Protein AF-K7EDF8-F1 (afdb_monomer_lite)

Structure (mmCIF, N/CA/C/O backbone):
data_AF-K7EDF8-F1
#
_entry.id   AF-K7EDF8-F1
#
loop_
_atom_site.group_PDB
_atom_site.id
_atom_site.type_symbol
_atom_site.label_atom_id
_atom_site.label_alt_id
_atom_site.label_comp_id
_atom_site.label_asym_id
_atom_site.label_entity_id
_atom_site.label_seq_id
_atom_site.pdbx_PDB_ins_code
_atom_site.Cartn_x
_atom_site.Cartn_y
_atom_site.Cartn_z
_atom_site.occupancy
_atom_site.B_iso_or_equiv
_atom_site.auth_seq_id
_atom_site.auth_comp_id
_atom_site.auth_asym_id
_atom_site.auth_atom_id
_atom_site.pdbx_PDB_model_num
ATOM 1 N N . MET A 1 1 ? -9.948 11.869 12.101 1.00 43.62 1 MET A N 1
ATOM 2 C CA . MET A 1 1 ? -8.946 10.964 11.490 1.00 43.62 1 MET A CA 1
ATOM 3 C C . MET A 1 1 ? -7.617 11.677 11.418 1.00 43.62 1 MET A C 1
ATOM 5 O O . MET A 1 1 ? -7.625 12.868 11.136 1.00 43.62 1 MET A O 1
ATOM 9 N N . SER A 1 2 ? -6.497 10.970 11.580 1.00 50.19 2 SER A N 1
ATOM 10 C CA . SER A 1 2 ? -5.252 11.504 11.036 1.00 50.19 2 SER A CA 1
ATOM 11 C C . SER A 1 2 ? -5.376 11.484 9.498 1.00 50.19 2 SER A C 1
ATOM 13 O O . SER A 1 2 ? -5.784 10.458 8.939 1.00 50.19 2 SER A O 1
ATOM 15 N N . PRO A 1 3 ? -5.074 12.579 8.781 1.00 60.88 3 PRO A N 1
ATOM 16 C CA . PRO A 1 3 ? -5.126 12.631 7.312 1.00 60.88 3 PRO A CA 1
ATOM 17 C C . PRO A 1 3 ? -4.282 11.537 6.623 1.00 60.88 3 PRO A C 1
ATOM 19 O O . PRO A 1 3 ? -4.497 11.224 5.451 1.00 60.88 3 PRO A O 1
ATOM 22 N N . SER A 1 4 ? -3.383 10.889 7.370 1.00 77.94 4 SER A N 1
ATOM 23 C CA . SER A 1 4 ? -2.496 9.828 6.905 1.00 77.94 4 SER A CA 1
ATOM 24 C C . SER A 1 4 ? -3.206 8.579 6.356 1.00 77.94 4 SER A C 1
ATOM 26 O O . SER A 1 4 ? -2.866 8.132 5.266 1.00 77.94 4 SER A O 1
ATOM 28 N N . ARG A 1 5 ? -4.253 8.026 6.989 1.00 82.31 5 ARG A N 1
ATOM 29 C CA . ARG A 1 5 ? -4.861 6.755 6.504 1.00 82.31 5 ARG A CA 1
ATOM 30 C C . ARG A 1 5 ? -5.486 6.856 5.112 1.00 82.31 5 ARG A C 1
ATOM 32 O O . ARG A 1 5 ? -5.310 5.972 4.275 1.00 82.31 5 ARG A O 1
ATOM 39 N N . LYS A 1 6 ? -6.207 7.949 4.856 1.00 86.06 6 LYS A N 1
ATOM 40 C CA . LYS A 1 6 ? -6.828 8.215 3.552 1.00 86.06 6 LYS A CA 1
ATOM 41 C C . LYS A 1 6 ? -5.765 8.398 2.472 1.00 86.06 6 LYS A C 1
ATOM 43 O O . LYS A 1 6 ? -5.953 7.925 1.354 1.00 86.06 6 LYS A O 1
ATOM 48 N N . LEU A 1 7 ? -4.647 9.044 2.813 1.00 90.62 7 LEU A N 1
ATOM 49 C CA . LEU A 1 7 ? -3.524 9.225 1.900 1.00 90.62 7 LEU A CA 1
ATOM 50 C C . LEU A 1 7 ? -2.851 7.890 1.555 1.00 90.62 7 LEU A C 1
ATOM 52 O O . LEU A 1 7 ? -2.579 7.643 0.383 1.00 90.62 7 LEU A O 1
ATOM 56 N N . PHE A 1 8 ? -2.680 7.000 2.538 1.00 92.44 8 PHE A N 1
ATOM 57 C CA . PHE A 1 8 ? -2.152 5.655 2.299 1.00 92.44 8 PHE A CA 1
ATOM 58 C C . PHE A 1 8 ? -3.047 4.859 1.340 1.00 92.44 8 PHE A C 1
ATOM 60 O O . PHE A 1 8 ? -2.576 4.341 0.331 1.00 92.44 8 PHE A O 1
ATOM 67 N N . GLY A 1 9 ? -4.361 4.838 1.585 1.00 93.00 9 GLY A N 1
ATOM 68 C CA . GLY A 1 9 ? -5.304 4.172 0.684 1.00 93.00 9 GLY A CA 1
ATOM 69 C C . GLY A 1 9 ? -5.301 4.765 -0.731 1.00 93.00 9 GLY A C 1
ATOM 70 O O . GLY A 1 9 ? -5.318 4.022 -1.710 1.00 93.00 9 GLY A O 1
ATOM 71 N N . ARG A 1 10 ? -5.202 6.096 -0.870 1.00 94.25 10 ARG A N 1
ATOM 72 C CA . ARG A 1 10 ? -5.045 6.757 -2.182 1.00 94.25 10 ARG A CA 1
ATOM 73 C C . ARG A 1 10 ? -3.759 6.346 -2.897 1.00 94.25 10 ARG A C 1
ATOM 75 O O . ARG A 1 10 ? -3.790 6.194 -4.114 1.00 94.25 10 ARG A O 1
ATOM 82 N N . ALA A 1 11 ? -2.660 6.149 -2.172 1.00 95.81 11 ALA A N 1
ATOM 83 C CA . ALA A 1 11 ? -1.417 5.655 -2.754 1.00 95.81 11 ALA A CA 1
ATOM 84 C C . ALA A 1 11 ? -1.573 4.229 -3.299 1.00 95.81 11 ALA A C 1
ATOM 86 O O . ALA A 1 11 ? -1.169 3.974 -4.429 1.00 95.81 11 ALA A O 1
ATOM 87 N N . ILE A 1 12 ? -2.245 3.334 -2.565 1.00 95.44 12 ILE A N 1
ATOM 88 C CA . ILE A 1 12 ? -2.567 1.979 -3.048 1.00 95.44 12 ILE A CA 1
ATOM 89 C C . ILE A 1 12 ? -3.400 2.038 -4.337 1.00 95.44 12 ILE A C 1
ATOM 91 O O . ILE A 1 12 ? -3.042 1.406 -5.330 1.00 95.44 12 ILE A O 1
ATOM 95 N N . HIS A 1 13 ? -4.457 2.858 -4.370 1.00 95.44 13 HIS A N 1
ATOM 96 C CA . HIS A 1 13 ? -5.252 3.083 -5.589 1.00 95.44 13 HIS A CA 1
ATOM 97 C C . HIS A 1 13 ? -4.423 3.661 -6.740 1.00 95.44 13 HIS A C 1
ATOM 99 O O . HIS A 1 13 ? -4.644 3.322 -7.899 1.00 95.44 13 HIS A O 1
ATOM 105 N N . ALA A 1 14 ? -3.457 4.532 -6.444 1.00 95.94 14 ALA A N 1
ATOM 106 C CA . ALA A 1 14 ? -2.584 5.090 -7.463 1.00 95.94 14 ALA A CA 1
ATOM 107 C C . ALA A 1 14 ? -1.667 4.025 -8.079 1.00 95.94 14 ALA A C 1
ATOM 109 O O . ALA A 1 14 ? -1.566 3.980 -9.303 1.00 95.94 14 ALA A O 1
ATOM 110 N N . LEU A 1 15 ? -1.063 3.159 -7.259 1.00 96.00 15 LEU A N 1
ATOM 111 C CA . LEU A 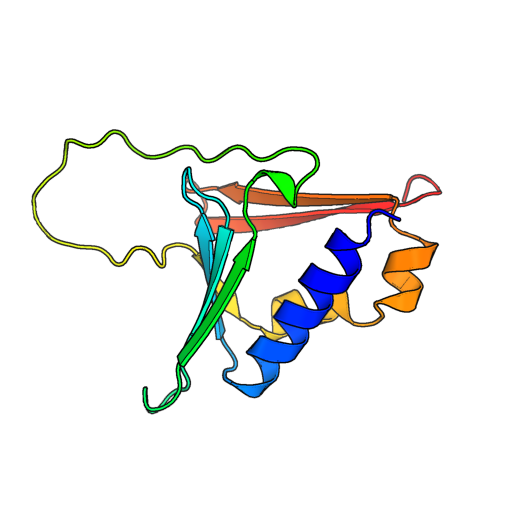1 15 ? -0.188 2.072 -7.715 1.00 96.00 15 LEU A CA 1
ATOM 112 C C . LEU A 1 15 ? -0.944 1.002 -8.509 1.00 96.00 15 LEU A C 1
ATOM 114 O O . LEU A 1 15 ? -0.399 0.468 -9.470 1.00 96.00 15 LEU A O 1
ATOM 118 N N . ALA A 1 16 ? -2.217 0.766 -8.186 1.00 95.12 16 ALA A N 1
ATOM 119 C CA . ALA A 1 16 ? -3.082 -0.154 -8.926 1.00 95.12 16 ALA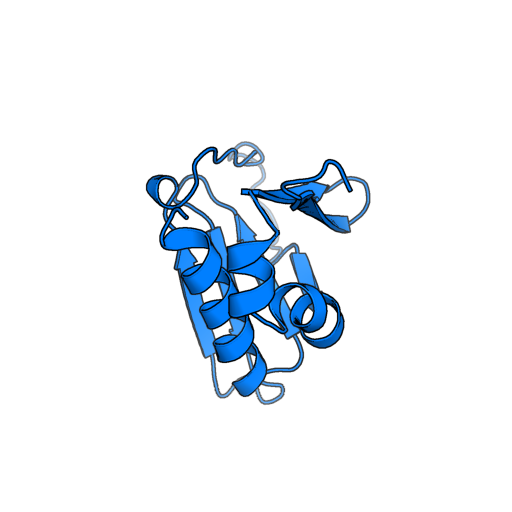 A CA 1
ATOM 120 C C . ALA A 1 16 ? -3.299 0.223 -10.397 1.00 95.12 16 ALA A C 1
ATOM 122 O O . ALA A 1 16 ? -3.703 -0.615 -11.194 1.00 95.12 16 ALA A O 1
ATOM 123 N N . ARG A 1 17 ? -3.031 1.481 -10.769 1.00 94.88 17 ARG A N 1
ATOM 124 C CA . ARG A 1 17 ? -3.073 1.936 -12.167 1.00 94.88 17 ARG A CA 1
ATOM 125 C C . ARG A 1 17 ? -1.799 1.597 -12.945 1.00 94.88 17 ARG A C 1
ATOM 127 O O . ARG A 1 17 ? -1.802 1.707 -14.164 1.00 94.88 17 ARG A O 1
ATOM 134 N N . ILE A 1 18 ? -0.718 1.244 -12.249 1.00 93.94 18 ILE A N 1
ATOM 135 C CA . ILE A 1 18 ? 0.603 0.984 -12.837 1.00 93.94 18 ILE A CA 1
ATOM 136 C C . ILE A 1 18 ? 0.833 -0.514 -13.021 1.00 93.94 18 ILE A C 1
ATOM 138 O O . ILE A 1 18 ? 1.360 -0.931 -14.051 1.00 93.94 18 ILE A O 1
ATOM 142 N N . SER A 1 19 ? 0.465 -1.320 -12.024 1.00 95.19 19 SER A N 1
ATOM 143 C CA . SER A 1 19 ? 0.711 -2.759 -12.027 1.00 95.19 19 SER A CA 1
ATOM 144 C C . SER A 1 19 ? -0.269 -3.512 -11.135 1.00 95.19 19 SER A C 1
ATOM 146 O O . SER A 1 19 ? -0.846 -2.958 -10.198 1.00 95.19 19 SER A O 1
ATOM 148 N N . ASP A 1 20 ? -0.379 -4.813 -11.392 1.00 95.44 20 ASP A N 1
ATOM 149 C CA . ASP A 1 20 ? -1.104 -5.760 -10.546 1.00 95.44 20 ASP A CA 1
ATOM 150 C C . ASP A 1 20 ? -0.330 -6.129 -9.269 1.00 95.44 20 ASP A C 1
ATOM 152 O O . ASP A 1 20 ? -0.843 -6.855 -8.416 1.00 95.44 20 ASP A O 1
ATOM 156 N N . GLU A 1 21 ? 0.899 -5.633 -9.112 1.00 95.00 21 GLU A N 1
ATOM 157 C CA . GLU A 1 21 ? 1.778 -5.942 -7.990 1.00 95.00 21 GLU A CA 1
ATOM 158 C C . GLU A 1 21 ? 2.515 -4.691 -7.495 1.00 95.00 21 GLU A C 1
ATOM 160 O O . GLU A 1 21 ? 2.855 -3.773 -8.251 1.00 95.00 21 GLU A O 1
ATOM 165 N N . PHE A 1 22 ? 2.788 -4.658 -6.196 1.00 94.81 22 PHE A N 1
ATOM 166 C CA . PHE A 1 22 ? 3.616 -3.632 -5.575 1.00 94.81 22 PHE A CA 1
ATOM 167 C C . PHE A 1 22 ? 4.443 -4.243 -4.445 1.00 94.81 22 PHE A C 1
ATOM 169 O O . PHE A 1 22 ? 4.194 -5.367 -4.010 1.00 94.81 22 PHE A O 1
ATOM 176 N N . TRP A 1 23 ? 5.427 -3.501 -3.961 1.00 92.75 23 TRP A N 1
ATOM 177 C CA . TRP A 1 23 ? 6.305 -3.922 -2.882 1.00 92.75 23 TRP A CA 1
ATOM 178 C C . TRP A 1 23 ? 6.216 -2.960 -1.706 1.00 92.75 23 TRP A C 1
ATOM 180 O O . TRP A 1 23 ? 6.206 -1.741 -1.899 1.00 92.75 23 TRP A O 1
ATOM 190 N N . LEU A 1 24 ? 6.196 -3.526 -0.498 1.00 91.19 24 LEU A N 1
ATOM 191 C CA . LEU A 1 24 ? 6.490 -2.812 0.739 1.00 91.19 24 LEU A CA 1
ATOM 192 C C . LEU A 1 24 ? 7.994 -2.886 1.006 1.00 91.19 24 LEU A C 1
ATOM 194 O O . LEU A 1 24 ? 8.566 -3.975 1.077 1.00 91.19 24 LEU A O 1
ATOM 198 N N . ASP A 1 25 ? 8.615 -1.724 1.159 1.00 88.62 25 ASP A N 1
ATOM 199 C CA . ASP A 1 25 ? 10.044 -1.569 1.422 1.00 88.62 25 ASP A CA 1
ATOM 200 C C . ASP A 1 25 ? 10.231 -0.697 2.679 1.00 88.62 25 ASP A C 1
ATOM 202 O O . ASP A 1 25 ? 10.302 0.535 2.579 1.00 88.62 25 ASP A O 1
ATOM 206 N N . PRO A 1 26 ? 10.165 -1.308 3.882 1.00 87.69 26 PRO A N 1
ATOM 207 C CA . PRO A 1 26 ? 10.412 -0.614 5.138 1.00 87.69 26 PRO A CA 1
ATOM 208 C C . PRO 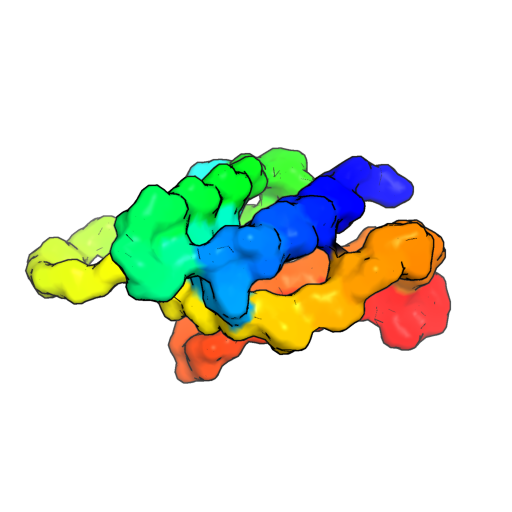A 1 26 ? 11.910 -0.353 5.329 1.00 87.69 26 PRO A C 1
ATOM 210 O O . PRO A 1 26 ? 12.752 -1.218 5.097 1.00 87.69 26 PRO A O 1
ATOM 213 N N . SER A 1 27 ? 12.234 0.842 5.807 1.00 87.06 27 SER A N 1
ATOM 214 C CA . SER A 1 27 ? 13.589 1.259 6.174 1.00 87.06 27 SER A CA 1
ATOM 215 C C . SER A 1 27 ? 13.562 2.127 7.429 1.00 87.06 27 SER A C 1
ATOM 217 O O . SER A 1 27 ? 12.499 2.592 7.839 1.00 87.06 27 SER A O 1
ATOM 219 N N . GLU A 1 28 ? 14.717 2.448 8.005 1.00 86.56 28 GLU A N 1
ATOM 220 C CA . GLU A 1 28 ? 14.807 3.422 9.107 1.00 86.56 28 GLU A CA 1
ATOM 221 C C . GLU A 1 28 ? 14.243 4.799 8.730 1.00 86.56 28 GLU A C 1
ATOM 223 O O . GLU A 1 28 ? 13.671 5.503 9.559 1.00 86.56 28 GLU A O 1
ATOM 228 N N . LYS A 1 29 ? 14.332 5.160 7.444 1.00 89.31 29 LYS A N 1
ATOM 229 C CA . LYS A 1 29 ? 13.832 6.433 6.918 1.00 89.31 29 LYS A CA 1
ATOM 230 C C . LYS A 1 29 ? 12.321 6.439 6.698 1.00 89.31 29 LYS A C 1
ATOM 232 O O . LYS A 1 29 ? 11.784 7.498 6.405 1.00 89.31 29 LYS A O 1
ATOM 237 N N . GLY A 1 30 ? 11.634 5.305 6.814 1.00 90.88 30 GLY A N 1
ATOM 238 C CA . GLY A 1 30 ? 10.203 5.175 6.545 1.00 90.88 30 GLY A CA 1
ATOM 239 C C . GLY A 1 30 ? 9.881 4.058 5.554 1.00 90.88 30 GLY A C 1
ATOM 240 O O . GLY A 1 30 ? 10.740 3.247 5.202 1.00 90.88 30 GLY A O 1
ATOM 241 N N . LEU A 1 31 ? 8.627 4.028 5.105 1.00 91.56 31 LEU A N 1
ATOM 242 C CA . LEU A 1 31 ? 8.073 2.987 4.242 1.00 91.56 31 LEU A CA 1
ATOM 243 C C . LEU A 1 31 ? 7.927 3.486 2.802 1.00 91.56 31 LEU A C 1
ATOM 245 O O . LEU A 1 31 ? 7.171 4.424 2.539 1.00 91.56 31 LEU A O 1
ATOM 249 N N . ALA A 1 32 ? 8.580 2.810 1.857 1.00 93.50 32 ALA A N 1
ATOM 250 C CA . ALA A 1 32 ? 8.336 2.998 0.432 1.00 93.50 32 ALA A CA 1
ATOM 251 C C . ALA A 1 32 ? 7.334 1.960 -0.101 1.00 93.50 32 ALA A C 1
ATOM 253 O O . ALA A 1 32 ? 7.450 0.762 0.159 1.00 93.50 32 ALA A O 1
ATOM 254 N N . LEU A 1 33 ? 6.360 2.430 -0.883 1.00 94.81 33 LEU A N 1
ATOM 255 C CA . LEU A 1 33 ? 5.508 1.609 -1.736 1.00 94.81 33 LEU A CA 1
ATOM 256 C C . LEU A 1 33 ? 6.019 1.720 -3.167 1.00 94.81 33 LEU A C 1
ATOM 258 O O . LEU A 1 33 ? 5.971 2.803 -3.753 1.00 94.81 33 LEU A O 1
ATOM 262 N N . ARG A 1 34 ? 6.499 0.618 -3.734 1.00 94.94 34 ARG A N 1
ATOM 263 C CA . ARG A 1 34 ? 7.107 0.602 -5.072 1.00 94.94 34 ARG A CA 1
ATOM 264 C C . ARG A 1 34 ? 6.274 -0.247 -6.016 1.00 94.94 34 ARG A C 1
ATOM 266 O O . ARG A 1 34 ? 5.721 -1.254 -5.593 1.00 94.94 34 ARG A O 1
ATOM 273 N N . SER A 1 35 ? 6.197 0.113 -7.288 1.00 95.00 35 SER A N 1
ATOM 274 C CA . SER A 1 35 ? 5.561 -0.709 -8.319 1.00 95.00 35 SER A CA 1
ATOM 275 C C . SER A 1 35 ? 6.255 -0.518 -9.667 1.00 95.00 35 SER A C 1
ATOM 277 O O . SER A 1 35 ? 6.802 0.548 -9.948 1.00 95.00 35 SER A O 1
ATOM 279 N N . MET A 1 36 ? 6.241 -1.566 -10.487 1.00 93.25 36 MET A N 1
ATOM 280 C CA . MET A 1 36 ? 6.715 -1.573 -11.868 1.00 93.25 36 MET A CA 1
ATOM 281 C C . MET A 1 36 ? 5.684 -2.296 -12.718 1.00 93.25 36 MET A C 1
ATOM 283 O O . MET A 1 36 ? 5.151 -3.328 -12.297 1.00 93.25 36 MET A O 1
ATOM 287 N N . ASN A 1 37 ? 5.420 -1.779 -13.913 1.00 94.00 37 ASN A N 1
ATOM 288 C CA . ASN A 1 37 ? 4.609 -2.502 -14.885 1.00 94.00 37 ASN A CA 1
ATOM 289 C C . ASN A 1 37 ? 5.363 -3.733 -15.435 1.00 94.00 37 ASN A C 1
ATOM 291 O O . ASN A 1 37 ? 6.580 -3.868 -15.282 1.00 94.00 37 ASN A O 1
ATOM 295 N N . SER A 1 38 ? 4.640 -4.640 -16.096 1.00 90.06 38 SER A N 1
ATOM 296 C CA . SER A 1 38 ? 5.188 -5.911 -16.598 1.00 90.06 38 SER A CA 1
ATOM 297 C C . SER A 1 38 ? 6.322 -5.736 -17.614 1.00 90.06 38 SER A C 1
ATOM 299 O O . SER A 1 38 ? 7.283 -6.502 -17.600 1.00 90.06 38 SER A O 1
ATOM 301 N N . SER A 1 39 ? 6.253 -4.698 -18.453 1.00 94.62 39 SER A N 1
ATOM 302 C CA . SER A 1 39 ? 7.291 -4.351 -19.431 1.00 94.62 39 SER A CA 1
ATOM 303 C C . SER A 1 39 ? 8.489 -3.610 -18.831 1.00 94.62 39 SER A C 1
ATOM 305 O O . SER A 1 39 ? 9.416 -3.285 -19.567 1.00 94.62 39 SER A O 1
ATOM 307 N N . ARG A 1 40 ? 8.480 -3.314 -17.521 1.00 91.12 40 ARG A N 1
ATOM 308 C CA . ARG A 1 40 ? 9.524 -2.547 -16.812 1.00 91.12 40 ARG A CA 1
ATOM 309 C C . ARG A 1 40 ? 9.790 -1.158 -17.409 1.00 91.12 40 ARG A C 1
ATOM 311 O O . ARG A 1 40 ? 10.874 -0.610 -17.243 1.00 91.12 40 ARG A O 1
ATOM 318 N N . SER A 1 41 ? 8.804 -0.586 -18.095 1.00 94.69 41 SER A N 1
ATOM 319 C CA . SER A 1 41 ? 8.888 0.738 -18.721 1.00 94.69 41 SER A CA 1
ATOM 320 C C . SER A 1 41 ? 8.280 1.854 -17.870 1.00 94.69 41 SER A C 1
ATOM 322 O O . SER A 1 41 ? 8.502 3.026 -18.155 1.00 94.69 41 SER A O 1
ATOM 324 N N . ALA A 1 42 ? 7.526 1.512 -16.824 1.00 93.88 42 ALA A N 1
ATOM 325 C CA . ALA A 1 42 ? 6.946 2.462 -15.885 1.00 93.88 42 ALA A CA 1
ATOM 326 C C . ALA A 1 42 ? 7.239 2.028 -14.447 1.00 93.88 42 ALA A C 1
ATOM 328 O O . ALA A 1 42 ? 7.003 0.877 -14.076 1.00 93.88 42 ALA A O 1
ATOM 329 N N . TYR A 1 43 ? 7.719 2.973 -13.641 1.00 94.56 43 TYR A N 1
ATOM 330 C CA . TYR A 1 43 ? 8.002 2.804 -12.219 1.00 94.56 43 TYR A CA 1
ATOM 331 C C . TYR A 1 43 ? 7.226 3.843 -11.413 1.00 94.56 43 TYR A C 1
ATOM 333 O O . TYR A 1 43 ? 7.153 5.010 -11.797 1.00 94.56 43 TYR A O 1
ATOM 341 N N . ALA A 1 44 ? 6.676 3.427 -10.276 1.00 95.50 44 ALA A N 1
ATOM 342 C CA . ALA A 1 44 ? 6.039 4.316 -9.317 1.00 95.50 44 ALA A CA 1
ATOM 343 C C . ALA A 1 44 ? 6.570 4.052 -7.908 1.00 95.50 44 ALA A C 1
ATOM 345 O O . ALA A 1 44 ? 6.760 2.905 -7.503 1.00 95.50 44 ALA A O 1
ATOM 346 N N . CYS A 1 45 ? 6.780 5.131 -7.157 1.00 94.88 45 CYS A N 1
ATOM 347 C CA . CYS A 1 45 ? 7.213 5.089 -5.768 1.00 94.88 45 CYS A CA 1
ATOM 348 C C . CYS A 1 45 ? 6.427 6.117 -4.958 1.00 94.88 45 CYS A C 1
ATOM 350 O O . CYS A 1 45 ? 6.395 7.293 -5.320 1.00 94.88 45 CYS A O 1
ATOM 352 N N . VAL A 1 46 ? 5.816 5.682 -3.860 1.00 96.81 46 VAL A N 1
ATOM 353 C CA . VAL A 1 46 ? 5.221 6.570 -2.858 1.00 96.81 46 VAL A CA 1
ATOM 354 C C . VAL A 1 46 ? 5.929 6.324 -1.538 1.00 96.81 46 VAL A C 1
ATOM 356 O O . VAL A 1 46 ? 5.998 5.188 -1.080 1.00 96.81 46 VAL A O 1
ATOM 359 N N . PHE A 1 47 ? 6.453 7.380 -0.926 1.00 95.19 47 PHE A N 1
ATOM 360 C CA . PHE A 1 47 ? 7.231 7.283 0.301 1.00 95.19 47 PHE A CA 1
ATOM 361 C C . PHE A 1 47 ? 6.492 7.904 1.484 1.00 95.19 47 PHE A C 1
ATOM 363 O O . PHE A 1 47 ? 5.992 9.025 1.397 1.00 95.19 47 PHE A O 1
ATOM 370 N N . PHE A 1 48 ? 6.459 7.175 2.596 1.00 94.44 48 PHE A N 1
ATOM 371 C CA . PHE A 1 48 ? 5.867 7.600 3.856 1.00 94.44 48 PHE A CA 1
ATOM 372 C C . PHE A 1 48 ? 6.963 7.677 4.930 1.00 94.44 48 PHE A C 1
ATOM 374 O O . PHE A 1 48 ? 7.438 6.628 5.372 1.00 94.44 48 PHE A O 1
ATOM 381 N N . PRO A 1 49 ? 7.379 8.882 5.363 1.00 93.88 49 PRO A N 1
ATOM 382 C CA . PRO A 1 49 ? 8.377 9.032 6.425 1.00 93.88 49 PRO A CA 1
ATOM 383 C C . PRO A 1 49 ? 7.829 8.534 7.776 1.00 93.88 49 PRO A C 1
ATOM 385 O O . PRO A 1 49 ? 6.612 8.414 7.922 1.00 93.88 49 PRO A O 1
ATOM 388 N N . PRO A 1 50 ? 8.661 8.304 8.811 1.00 92.81 50 PRO A N 1
ATOM 389 C CA . PRO A 1 50 ? 8.214 7.694 10.064 1.00 92.81 50 PRO A CA 1
ATOM 390 C C . PRO A 1 50 ? 7.150 8.549 10.763 1.00 92.81 50 PRO A C 1
ATOM 392 O O . PRO A 1 50 ? 6.181 8.016 11.292 1.00 92.81 50 PRO A O 1
ATOM 395 N N . ILE A 1 51 ? 7.263 9.880 10.648 1.00 92.94 51 ILE A N 1
ATOM 396 C CA . ILE A 1 51 ? 6.311 10.864 11.190 1.00 92.94 51 ILE A CA 1
ATOM 397 C C . ILE A 1 51 ? 4.904 10.791 10.570 1.00 92.94 51 ILE A C 1
ATOM 399 O O . ILE A 1 51 ? 3.949 11.340 11.113 1.00 92.94 51 ILE A O 1
ATOM 403 N N . PHE A 1 52 ? 4.742 10.110 9.432 1.00 92.44 52 PHE A N 1
ATOM 404 C CA . PHE A 1 52 ? 3.425 9.841 8.855 1.00 92.44 52 PHE A CA 1
ATOM 405 C C . PHE A 1 52 ? 2.605 8.860 9.708 1.00 92.44 52 PHE A C 1
ATOM 407 O O . PHE A 1 52 ? 1.366 8.884 9.691 1.00 92.44 52 PHE A O 1
ATOM 414 N N . PHE A 1 53 ? 3.292 7.981 10.437 1.00 91.00 53 PHE A N 1
ATOM 415 C CA . PHE A 1 53 ? 2.695 6.943 11.258 1.00 91.00 53 PHE A CA 1
ATOM 416 C C . PHE A 1 53 ? 2.634 7.390 12.715 1.00 91.00 53 PHE A C 1
ATOM 418 O O . PHE A 1 53 ? 3.531 8.056 13.219 1.00 91.00 53 PHE A O 1
ATOM 425 N N . GLN A 1 54 ? 1.587 6.966 13.422 1.00 90.62 54 GLN A N 1
ATOM 426 C CA . GLN A 1 54 ? 1.527 7.149 14.874 1.00 90.62 54 GLN A CA 1
ATOM 427 C C . GLN A 1 54 ? 2.633 6.352 15.583 1.00 90.62 54 GLN A C 1
ATOM 429 O O . GLN A 1 54 ? 3.158 6.785 16.601 1.00 90.62 54 GLN A O 1
ATOM 434 N N . MET A 1 55 ? 2.966 5.179 15.040 1.00 89.69 55 MET A N 1
ATOM 435 C CA . MET A 1 55 ? 4.073 4.336 15.474 1.00 89.69 55 MET A CA 1
ATOM 436 C C . MET A 1 55 ? 4.720 3.722 14.240 1.00 89.69 55 MET A C 1
ATOM 438 O O . MET A 1 55 ? 4.017 3.183 13.383 1.00 89.69 55 MET A O 1
ATOM 442 N N . TYR A 1 56 ? 6.045 3.781 14.170 1.00 89.88 56 TYR A N 1
ATOM 443 C CA . TYR A 1 56 ? 6.827 3.169 13.108 1.00 89.88 56 TYR A CA 1
ATOM 444 C C . TYR A 1 56 ? 8.034 2.460 13.717 1.00 89.88 56 TYR A C 1
ATOM 446 O O . TYR A 1 56 ? 8.845 3.086 14.395 1.00 89.88 56 TYR A O 1
ATOM 454 N N . HIS A 1 57 ? 8.141 1.158 13.468 1.00 85.75 57 HIS A N 1
ATOM 455 C CA . HIS A 1 57 ? 9.285 0.345 13.858 1.00 85.75 57 HIS A CA 1
ATOM 456 C C . HIS A 1 57 ? 9.755 -0.418 12.623 1.00 85.75 57 HIS A C 1
ATOM 458 O O . HIS A 1 57 ? 8.968 -1.135 12.006 1.00 85.75 57 HIS A O 1
ATOM 464 N N . SER A 1 58 ? 11.024 -0.250 12.262 1.00 75.19 58 SER A N 1
ATOM 465 C CA . SER A 1 58 ? 11.677 -1.016 11.205 1.00 75.19 58 SER A CA 1
ATOM 466 C C . SER A 1 58 ? 12.817 -1.789 11.841 1.00 75.19 58 SER A C 1
ATOM 468 O O . SER A 1 58 ? 13.724 -1.183 12.403 1.00 75.19 58 SER A O 1
ATOM 470 N N . THR A 1 59 ? 12.769 -3.114 11.773 1.00 62.94 59 THR A N 1
ATOM 471 C CA . THR A 1 59 ? 13.884 -3.960 12.196 1.00 62.94 59 THR A CA 1
ATOM 472 C C . THR A 1 59 ? 14.813 -4.107 10.996 1.00 62.94 59 THR A C 1
ATOM 474 O O . THR A 1 59 ? 14.607 -4.958 10.134 1.00 62.94 59 THR A O 1
ATOM 477 N N . THR A 1 60 ? 15.791 -3.215 10.864 1.00 56.12 60 THR A N 1
ATOM 478 C CA . THR A 1 60 ? 16.892 -3.404 9.918 1.00 56.12 60 THR A CA 1
ATOM 479 C C . THR A 1 60 ? 17.732 -4.588 10.400 1.00 56.12 60 THR A C 1
ATOM 481 O O . THR A 1 60 ? 18.119 -4.662 11.565 1.00 56.12 60 THR A O 1
ATOM 484 N N . ILE A 1 61 ? 17.978 -5.557 9.513 1.00 51.12 61 ILE A N 1
ATOM 485 C CA . ILE A 1 61 ? 19.028 -6.560 9.735 1.00 51.12 61 ILE A CA 1
ATOM 486 C C . ILE A 1 61 ? 20.348 -5.773 9.839 1.00 51.12 61 ILE A C 1
ATOM 488 O O . ILE A 1 61 ? 20.545 -4.893 8.997 1.00 51.12 61 ILE A O 1
ATOM 492 N N . PRO A 1 62 ? 21.222 -6.038 10.830 1.00 41.59 62 PRO A N 1
ATOM 493 C CA . PRO A 1 62 ? 22.439 -5.258 11.028 1.00 41.59 62 PRO A CA 1
ATOM 494 C C . PRO A 1 62 ? 23.295 -5.215 9.761 1.00 41.59 62 PRO A C 1
ATOM 496 O O . PRO A 1 62 ? 23.514 -6.242 9.111 1.00 41.59 62 PRO A O 1
ATOM 499 N N . GLU A 1 63 ? 23.777 -4.021 9.426 1.00 43.06 63 GLU A N 1
ATOM 500 C CA . GLU A 1 63 ? 24.780 -3.793 8.389 1.00 43.06 63 GLU A CA 1
ATOM 501 C C . GLU A 1 63 ? 26.016 -4.658 8.691 1.00 43.06 63 GLU A C 1
ATOM 503 O O . GLU A 1 63 ? 26.657 -4.502 9.728 1.00 43.06 63 GLU A O 1
ATOM 508 N N . GLY A 1 64 ? 26.317 -5.630 7.825 1.00 39.28 64 GLY A N 1
ATOM 509 C CA . GLY A 1 64 ? 27.452 -6.535 8.046 1.00 39.28 64 GLY A CA 1
ATOM 510 C C . GLY A 1 64 ? 27.505 -7.801 7.191 1.00 39.28 64 GLY A C 1
ATOM 511 O O . GLY A 1 64 ? 28.533 -8.470 7.179 1.00 39.28 64 GLY A O 1
ATOM 512 N N . CYS A 1 65 ? 26.455 -8.146 6.438 1.00 39.47 65 CYS A N 1
ATOM 513 C CA . CYS A 1 65 ? 26.501 -9.278 5.506 1.00 39.47 65 CYS A CA 1
ATOM 514 C C . CYS A 1 65 ? 26.637 -8.791 4.054 1.00 39.47 65 CYS A C 1
ATOM 516 O O . CYS A 1 65 ? 25.721 -8.888 3.239 1.00 39.47 65 CYS A O 1
ATOM 518 N N . GLU A 1 66 ? 27.801 -8.224 3.735 1.00 45.00 66 GLU A N 1
ATOM 519 C CA . GLU A 1 66 ? 28.248 -8.049 2.354 1.00 45.00 66 GLU A CA 1
ATOM 520 C C . GLU A 1 66 ? 28.599 -9.419 1.764 1.00 45.00 66 GLU A C 1
ATOM 522 O O . GLU A 1 66 ? 29.646 -9.979 2.090 1.00 45.00 66 GLU A O 1
ATOM 527 N N . LYS A 1 67 ? 27.730 -9.960 0.899 1.00 39.50 67 LYS A N 1
ATOM 528 C CA . LYS A 1 67 ? 28.082 -10.700 -0.332 1.00 39.50 67 LYS A CA 1
ATOM 529 C C . LYS A 1 67 ? 26.821 -11.303 -0.966 1.00 39.50 67 LYS A C 1
ATOM 531 O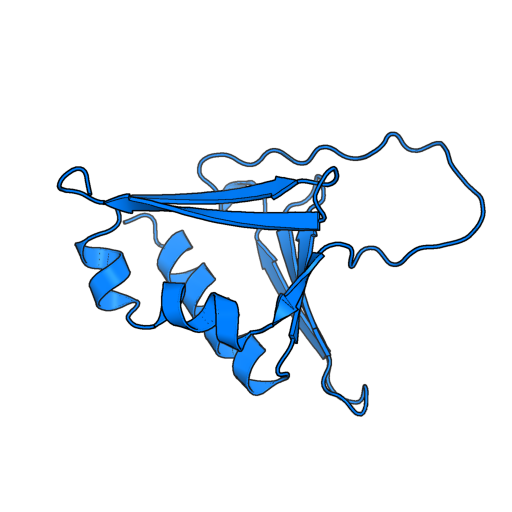 O . LYS A 1 67 ? 26.231 -12.230 -0.431 1.00 39.50 67 LYS A O 1
ATOM 536 N N . TYR A 1 68 ? 26.501 -10.792 -2.158 1.00 39.41 68 TYR A N 1
ATOM 537 C CA . TYR A 1 68 ? 25.454 -11.220 -3.097 1.00 39.41 68 TYR A CA 1
ATOM 538 C C . TYR A 1 68 ? 23.996 -10.871 -2.704 1.00 39.41 68 TYR A C 1
ATOM 540 O O . TYR A 1 68 ? 23.418 -11.382 -1.757 1.00 39.41 68 TYR A O 1
ATOM 548 N N . ILE A 1 69 ? 23.443 -9.938 -3.489 1.00 50.69 69 ILE A N 1
ATOM 549 C CA . ILE A 1 69 ? 22.133 -9.253 -3.451 1.00 50.69 69 ILE A CA 1
ATOM 550 C C . ILE A 1 69 ? 20.972 -10.142 -2.943 1.00 50.69 69 ILE A C 1
ATOM 552 O O . ILE A 1 69 ? 20.836 -11.285 -3.374 1.00 50.69 69 ILE A O 1
ATOM 556 N N . PRO A 1 70 ? 20.003 -9.565 -2.209 1.00 43.44 70 PRO A N 1
ATOM 557 C CA . PRO A 1 70 ? 18.686 -9.488 -2.834 1.00 43.44 70 PRO A CA 1
ATOM 558 C C . PRO A 1 70 ? 18.066 -8.100 -2.667 1.00 43.44 70 PRO A C 1
ATOM 560 O O . PRO A 1 70 ? 18.093 -7.511 -1.593 1.00 43.44 70 PRO A O 1
ATOM 563 N N . LEU A 1 71 ? 17.504 -7.596 -3.767 1.00 44.41 71 LEU A N 1
ATOM 564 C CA . LEU A 1 71 ? 16.635 -6.427 -3.860 1.00 44.41 71 LEU A CA 1
ATOM 565 C C . LEU A 1 71 ? 15.960 -6.065 -2.521 1.00 44.41 71 LEU A C 1
ATOM 567 O O . LEU A 1 71 ? 15.244 -6.885 -1.944 1.00 44.41 71 LEU A O 1
ATOM 571 N N . HIS A 1 72 ? 16.095 -4.801 -2.115 1.00 51.09 72 HIS A N 1
ATOM 572 C CA . HIS A 1 72 ? 15.307 -4.093 -1.093 1.00 51.09 72 HIS A CA 1
ATOM 573 C C . HIS A 1 72 ? 13.798 -4.008 -1.453 1.00 51.09 72 HIS A C 1
ATOM 575 O O . HIS A 1 72 ? 13.167 -2.962 -1.416 1.00 51.09 72 HIS A O 1
ATOM 581 N N . LEU A 1 73 ? 13.212 -5.110 -1.911 1.00 57.34 73 LEU A N 1
ATOM 582 C CA . LEU A 1 73 ? 11.841 -5.278 -2.386 1.00 57.34 73 LEU A CA 1
ATOM 583 C C . LEU A 1 73 ? 11.342 -6.620 -1.824 1.00 57.34 73 LEU A C 1
ATOM 585 O O . LEU A 1 73 ? 10.939 -7.513 -2.567 1.00 57.34 73 LEU A O 1
ATOM 589 N N . LYS A 1 74 ? 11.458 -6.810 -0.504 1.00 64.69 74 LYS A N 1
ATOM 590 C CA . LYS A 1 74 ? 11.235 -8.119 0.135 1.00 64.69 74 LYS A CA 1
ATOM 591 C C . LYS A 1 74 ? 9.768 -8.549 0.134 1.00 64.69 74 LYS A C 1
ATOM 593 O O . LYS A 1 74 ? 9.476 -9.735 0.021 1.00 64.69 74 LYS A O 1
ATOM 598 N N . TYR A 1 75 ? 8.838 -7.598 0.204 1.00 82.56 75 TYR A N 1
ATOM 599 C CA . TYR A 1 75 ? 7.431 -7.900 0.466 1.00 82.56 75 TYR A CA 1
ATOM 600 C C . TYR A 1 75 ? 6.550 -7.524 -0.717 1.00 82.56 75 TYR A C 1
ATOM 602 O O . TYR A 1 75 ? 5.892 -6.482 -0.729 1.00 82.56 75 TYR A O 1
ATOM 610 N N . LYS A 1 76 ? 6.577 -8.382 -1.739 1.00 89.56 76 LYS A N 1
ATOM 611 C CA . LYS A 1 76 ? 5.729 -8.264 -2.925 1.00 89.56 76 LYS A CA 1
ATOM 612 C C . LYS A 1 76 ? 4.294 -8.665 -2.587 1.00 89.56 76 LYS A C 1
ATOM 614 O O . LYS A 1 76 ? 4.060 -9.7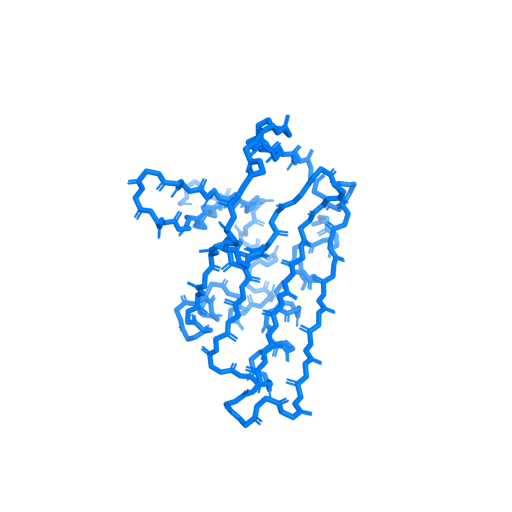40 -2.043 1.00 89.56 76 LYS A O 1
ATOM 619 N N . LEU A 1 77 ? 3.338 -7.819 -2.944 1.00 92.06 77 LEU A N 1
ATOM 620 C CA . LEU A 1 77 ? 1.914 -8.039 -2.728 1.00 92.06 77 LEU A CA 1
ATOM 621 C C . LEU A 1 77 ? 1.157 -7.885 -4.043 1.00 92.06 77 LEU A C 1
ATOM 623 O O . LEU A 1 77 ? 1.397 -6.950 -4.810 1.00 92.06 77 LEU A O 1
ATOM 627 N N . GLY A 1 78 ? 0.199 -8.781 -4.273 1.00 93.88 78 GLY A N 1
ATOM 628 C CA . GLY A 1 78 ? -0.781 -8.611 -5.338 1.00 93.88 78 GLY A CA 1
ATOM 629 C C . GLY A 1 78 ? -1.716 -7.457 -4.993 1.00 93.88 78 GLY A C 1
ATOM 630 O O . GLY A 1 78 ? -2.362 -7.459 -3.948 1.00 93.88 78 GLY A O 1
ATOM 631 N N . ILE A 1 79 ? -1.836 -6.466 -5.870 1.00 94.31 79 ILE A N 1
ATOM 632 C CA . ILE A 1 79 ? -2.655 -5.284 -5.608 1.00 94.31 79 ILE A CA 1
ATOM 633 C C . ILE A 1 79 ? -4.117 -5.668 -5.347 1.00 94.31 79 ILE A C 1
ATOM 635 O O . ILE A 1 79 ? -4.764 -5.092 -4.478 1.00 94.31 79 ILE A O 1
ATOM 639 N N . LYS A 1 80 ? -4.612 -6.709 -6.031 1.00 93.12 80 LYS A N 1
ATOM 640 C CA . LYS A 1 80 ? -5.986 -7.220 -5.921 1.00 93.12 80 LYS A CA 1
ATOM 641 C C . LYS A 1 80 ? -6.312 -7.803 -4.541 1.00 93.12 80 LYS A C 1
ATOM 643 O O . LYS A 1 80 ? -7.482 -7.790 -4.171 1.00 93.12 80 LYS A O 1
ATOM 648 N N . SER A 1 81 ? -5.323 -8.265 -3.767 1.00 92.12 81 SER A N 1
ATOM 649 C CA . SER A 1 81 ? -5.552 -8.732 -2.389 1.00 92.12 81 SER A CA 1
ATOM 650 C C . SER A 1 81 ? -5.585 -7.586 -1.373 1.00 92.12 81 SER A C 1
ATOM 652 O O . SER 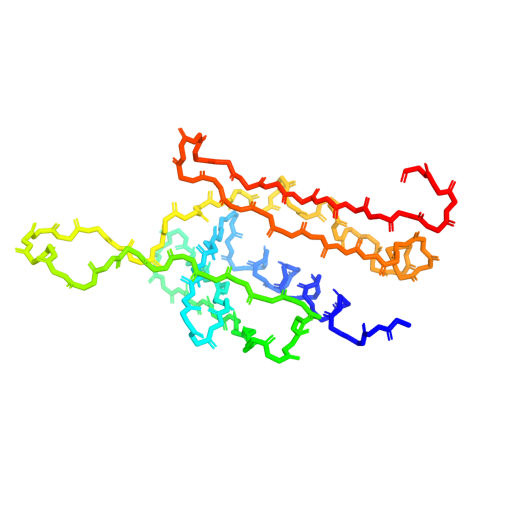A 1 81 ? -6.231 -7.708 -0.336 1.00 92.12 81 SER A O 1
ATOM 654 N N . VAL A 1 82 ? -4.947 -6.451 -1.681 1.00 93.12 82 VAL A N 1
ATOM 655 C CA . VAL A 1 82 ? -4.851 -5.287 -0.783 1.00 93.12 82 VAL A CA 1
ATOM 656 C C . VAL A 1 82 ? -5.923 -4.236 -1.080 1.00 93.12 82 VAL A C 1
ATOM 658 O O . VAL A 1 82 ? -6.460 -3.622 -0.159 1.00 93.12 82 VAL A O 1
ATOM 661 N N . LEU A 1 83 ? -6.286 -4.038 -2.352 1.00 91.69 83 LEU A N 1
ATOM 662 C CA . LEU A 1 83 ? -7.279 -3.046 -2.779 1.00 91.69 83 LEU A CA 1
ATOM 663 C C . LEU A 1 83 ? -8.609 -3.118 -2.006 1.00 91.69 83 LEU A C 1
ATOM 665 O O . LEU A 1 83 ? -9.127 -2.058 -1.650 1.00 91.69 83 LEU A O 1
ATOM 669 N N . PRO A 1 84 ? -9.173 -4.313 -1.713 1.00 91.81 84 PRO A N 1
ATOM 670 C CA . PRO A 1 84 ? -10.425 -4.433 -0.970 1.00 91.81 84 PRO A CA 1
ATOM 671 C C . PRO A 1 84 ? -10.389 -3.774 0.414 1.00 91.81 84 PRO A C 1
ATOM 673 O O . PRO A 1 84 ? -11.384 -3.177 0.824 1.00 91.81 84 PRO A O 1
ATOM 676 N N . ILE A 1 85 ? -9.233 -3.798 1.088 1.00 89.44 85 ILE A N 1
ATOM 677 C CA . ILE A 1 85 ? -9.008 -3.173 2.404 1.00 89.44 85 ILE A CA 1
ATOM 678 C C . ILE A 1 85 ? -9.199 -1.651 2.313 1.00 89.44 85 ILE A C 1
ATOM 680 O O . ILE A 1 85 ? -9.723 -1.015 3.225 1.00 89.44 85 ILE A O 1
ATOM 684 N N . PHE A 1 86 ? -8.834 -1.064 1.170 1.00 88.88 86 PHE A N 1
ATOM 685 C CA . PHE A 1 86 ? -8.910 0.372 0.904 1.00 88.88 86 PHE A CA 1
ATOM 686 C C . PHE A 1 86 ? -10.024 0.742 -0.093 1.00 88.88 86 PHE A C 1
ATOM 688 O O . PHE A 1 86 ? -10.020 1.851 -0.632 1.00 88.88 86 PHE A O 1
ATOM 695 N N . ARG A 1 87 ? -10.997 -0.152 -0.344 1.00 84.69 87 ARG A N 1
ATOM 696 C CA . ARG A 1 87 ? -12.030 0.004 -1.390 1.00 84.69 87 ARG A CA 1
ATOM 697 C C . ARG A 1 87 ? -12.891 1.248 -1.200 1.00 84.69 87 ARG A C 1
ATOM 699 O O . ARG A 1 87 ? -13.061 2.023 -2.134 1.00 84.69 87 ARG A O 1
ATOM 706 N N . SER A 1 88 ? -13.424 1.440 0.005 1.00 82.94 88 SER A N 1
ATOM 707 C CA . SER A 1 88 ? -14.187 2.636 0.365 1.00 82.94 88 SER A CA 1
ATOM 708 C C . SER A 1 88 ? -13.420 3.428 1.408 1.00 82.94 88 SER A C 1
ATOM 710 O O . SER A 1 88 ? -13.524 3.176 2.609 1.00 82.94 88 SER A O 1
ATOM 712 N N . LEU A 1 89 ? -12.662 4.421 0.945 1.00 78.69 89 LEU A N 1
ATOM 713 C CA . LEU A 1 89 ? -11.924 5.317 1.836 1.00 78.69 89 LEU A CA 1
ATOM 714 C C . LEU A 1 89 ? -12.859 6.071 2.791 1.00 78.69 89 LEU A C 1
ATOM 716 O O . LEU A 1 89 ? -12.471 6.339 3.921 1.00 78.69 89 LEU A O 1
ATOM 720 N N . ASN A 1 90 ? -14.095 6.356 2.367 1.00 78.81 90 ASN A N 1
ATOM 721 C CA . ASN A 1 90 ? -15.106 7.010 3.200 1.00 78.81 90 ASN A CA 1
ATOM 722 C C . ASN A 1 90 ? -15.642 6.077 4.299 1.00 78.81 90 ASN A C 1
ATOM 724 O O . ASN A 1 90 ? -15.847 6.512 5.430 1.00 78.81 90 ASN A O 1
ATOM 728 N N . THR A 1 91 ? -15.853 4.792 3.995 1.00 79.50 91 THR A N 1
ATOM 729 C CA . THR A 1 91 ? -16.269 3.794 4.998 1.00 79.50 91 THR A CA 1
ATOM 730 C C . THR A 1 91 ? -15.135 3.517 5.979 1.00 79.50 91 THR A C 1
ATOM 732 O O . THR A 1 91 ? -15.361 3.509 7.187 1.00 79.50 91 THR A O 1
ATOM 735 N N . LEU A 1 92 ? -13.907 3.365 5.471 1.00 79.75 92 LEU A N 1
ATOM 736 C CA . LEU A 1 92 ? -12.706 3.216 6.290 1.00 79.75 92 LEU A CA 1
ATOM 737 C C . LEU A 1 92 ? -12.547 4.416 7.235 1.00 79.75 92 LEU A C 1
ATOM 739 O O . LEU A 1 92 ? -12.267 4.252 8.415 1.00 79.75 92 LEU A O 1
ATOM 743 N N . GLU A 1 93 ? -12.810 5.622 6.734 1.00 78.06 93 GLU A N 1
ATOM 744 C CA . GLU A 1 93 ? -12.740 6.856 7.512 1.00 78.06 93 GLU A CA 1
ATOM 745 C C . GLU A 1 93 ? -13.771 6.933 8.642 1.00 78.06 93 GLU A C 1
ATOM 747 O O . GLU A 1 93 ? -13.470 7.414 9.739 1.00 78.06 93 GLU A O 1
ATOM 752 N N . ARG A 1 94 ? -14.983 6.435 8.397 1.00 81.81 94 ARG A N 1
ATOM 753 C CA . ARG A 1 94 ? -16.064 6.454 9.386 1.00 81.81 94 ARG A CA 1
ATOM 754 C C . ARG A 1 94 ? -15.932 5.355 10.430 1.00 81.81 94 ARG A C 1
ATOM 756 O O . ARG A 1 94 ? -16.278 5.621 11.578 1.00 81.81 94 ARG A O 1
ATOM 763 N N . ASN A 1 95 ? -15.413 4.187 10.057 1.00 83.94 95 ASN A N 1
ATOM 764 C CA . ASN A 1 95 ? -15.514 2.978 10.877 1.00 83.94 95 ASN A CA 1
ATOM 765 C C . ASN A 1 95 ? -14.187 2.519 11.490 1.00 83.94 95 ASN A C 1
ATOM 767 O O . ASN A 1 95 ? -14.228 1.831 12.504 1.00 83.94 95 ASN A O 1
ATOM 771 N N . VAL A 1 96 ? -13.034 2.901 10.926 1.00 84.62 96 VAL A N 1
ATOM 772 C CA . VAL A 1 96 ? -11.712 2.430 11.375 1.00 84.62 96 VAL A CA 1
ATOM 773 C C . VAL A 1 96 ? -10.955 3.520 12.133 1.00 84.62 96 VAL A C 1
ATOM 775 O O . VAL A 1 96 ? -10.636 4.595 11.610 1.00 84.62 96 VAL A O 1
ATOM 778 N N . GLU A 1 97 ? -10.618 3.217 13.381 1.00 85.44 97 GLU A N 1
ATOM 779 C CA . GLU A 1 97 ? -9.858 4.080 14.284 1.00 85.44 97 GLU A CA 1
ATOM 780 C C . GLU A 1 97 ? -8.359 4.011 14.011 1.00 85.44 97 GLU A C 1
ATOM 782 O O . GLU A 1 97 ? -7.701 5.052 13.909 1.00 85.44 97 GLU A O 1
ATOM 787 N N . LYS A 1 98 ? -7.838 2.794 13.827 1.00 86.31 98 LYS A N 1
ATOM 788 C CA . LYS A 1 98 ? -6.415 2.505 13.627 1.00 86.31 98 LYS A CA 1
ATOM 789 C C . LYS A 1 98 ? -6.236 1.410 12.576 1.00 86.31 98 LYS A C 1
ATOM 791 O O . LYS A 1 98 ? -7.043 0.496 12.471 1.00 86.31 98 LYS A O 1
ATOM 796 N N . CYS A 1 99 ? -5.162 1.515 11.801 1.00 88.62 99 CYS A N 1
ATOM 797 C CA . CYS A 1 99 ? -4.692 0.460 10.910 1.00 88.62 99 CYS A CA 1
ATOM 798 C C . CYS A 1 99 ? -3.236 0.177 11.270 1.00 88.62 99 CYS A C 1
ATOM 800 O O . CYS A 1 99 ? -2.420 1.099 11.233 1.00 88.62 99 CYS A O 1
ATOM 802 N N . SER A 1 100 ? -2.922 -1.068 11.609 1.00 90.25 100 SER A N 1
ATOM 803 C CA . SER A 1 100 ? -1.549 -1.533 11.803 1.00 90.25 100 SER A CA 1
ATOM 804 C C . SER A 1 100 ? -1.143 -2.400 10.619 1.00 90.25 100 SER A C 1
ATOM 806 O O . SER A 1 100 ? -1.932 -3.218 10.149 1.00 90.25 100 SER A O 1
ATOM 808 N N . ILE A 1 101 ? 0.083 -2.215 10.141 1.00 90.50 101 ILE A N 1
ATOM 809 C CA . ILE A 1 101 ? 0.677 -3.042 9.093 1.00 90.50 101 ILE A CA 1
ATOM 810 C C . ILE A 1 101 ? 1.852 -3.762 9.737 1.00 90.50 101 ILE A C 1
ATOM 812 O O . ILE A 1 101 ? 2.808 -3.117 10.161 1.00 90.50 101 ILE A O 1
ATOM 816 N N . PHE A 1 102 ? 1.761 -5.083 9.830 1.00 87.62 102 PHE A N 1
ATOM 817 C CA . PHE A 1 102 ? 2.841 -5.923 10.328 1.00 87.62 102 PHE A CA 1
ATOM 818 C C . PHE A 1 102 ? 3.430 -6.713 9.182 1.00 87.62 102 PHE A C 1
ATOM 820 O O . PHE A 1 102 ? 2.708 -7.209 8.316 1.00 87.62 102 PHE A O 1
ATOM 827 N N . ILE A 1 103 ? 4.744 -6.846 9.203 1.00 82.94 103 ILE A N 1
ATOM 828 C CA . ILE A 1 103 ? 5.478 -7.586 8.199 1.00 82.94 103 ILE A CA 1
ATOM 829 C C . ILE A 1 103 ? 6.319 -8.623 8.939 1.00 82.94 103 ILE A C 1
ATOM 831 O O . ILE A 1 103 ? 7.060 -8.275 9.854 1.00 82.94 103 ILE A O 1
ATOM 835 N N . SER A 1 104 ? 6.139 -9.898 8.598 1.00 73.94 104 SER A N 1
ATOM 836 C CA . SER A 1 104 ? 6.823 -11.015 9.250 1.00 73.94 104 SER A CA 1
ATOM 837 C C . SER A 1 104 ? 7.750 -11.715 8.264 1.00 73.94 104 SER A C 1
ATOM 839 O O . SER A 1 104 ? 7.272 -12.343 7.313 1.00 73.94 104 SER A O 1
ATOM 841 N N . ASP A 1 105 ? 9.058 -11.647 8.530 1.00 69.56 105 ASP A N 1
ATOM 842 C CA . ASP A 1 105 ? 10.088 -12.375 7.779 1.00 69.56 105 ASP A CA 1
ATOM 843 C C . ASP A 1 105 ? 9.909 -13.898 7.899 1.00 69.56 105 ASP A C 1
ATOM 845 O O . ASP A 1 105 ? 10.039 -14.610 6.910 1.00 69.56 105 ASP A O 1
ATOM 849 N N . ASN A 1 106 ? 9.521 -14.403 9.079 1.00 67.12 106 ASN A N 1
ATOM 850 C CA . ASN A 1 106 ? 9.416 -15.847 9.332 1.00 67.12 106 ASN A CA 1
ATOM 851 C C . ASN A 1 106 ? 8.408 -16.562 8.422 1.00 67.12 106 ASN A C 1
ATOM 853 O O . ASN A 1 106 ? 8.583 -17.741 8.134 1.00 67.12 106 ASN A O 1
ATOM 857 N N . ASN A 1 107 ? 7.355 -15.864 7.987 1.00 63.31 107 ASN A N 1
ATOM 858 C CA . ASN A 1 107 ? 6.266 -16.462 7.211 1.00 63.31 107 ASN A CA 1
ATOM 859 C C . ASN A 1 107 ? 6.011 -15.758 5.870 1.00 63.31 107 ASN A C 1
ATOM 861 O O . ASN A 1 107 ? 5.021 -16.083 5.214 1.00 63.31 107 ASN A O 1
ATOM 865 N N . CYS A 1 108 ? 6.837 -14.781 5.475 1.00 73.19 108 CYS A N 1
ATOM 866 C CA . CYS A 1 108 ? 6.625 -13.944 4.284 1.00 73.19 108 CYS A CA 1
ATOM 867 C C . CYS A 1 108 ? 5.201 -13.357 4.209 1.00 73.19 108 CYS A C 1
ATOM 869 O O . CYS A 1 108 ? 4.582 -13.301 3.145 1.00 73.19 108 CYS A O 1
ATOM 871 N N . ARG A 1 109 ? 4.647 -12.958 5.360 1.00 82.12 109 ARG A N 1
ATOM 872 C CA . ARG A 1 109 ? 3.262 -12.482 5.483 1.00 82.12 109 ARG A CA 1
ATOM 873 C C . ARG A 1 109 ? 3.229 -11.008 5.839 1.00 82.12 109 ARG A C 1
ATOM 875 O O . ARG A 1 109 ? 3.948 -10.552 6.726 1.00 82.12 109 ARG A O 1
ATOM 882 N N . VAL A 1 110 ? 2.319 -10.299 5.182 1.00 88.50 110 VAL A N 1
ATOM 883 C CA . VAL A 1 110 ? 1.932 -8.937 5.540 1.00 88.50 110 VAL A CA 1
ATOM 884 C C . VAL A 1 110 ? 0.530 -8.990 6.127 1.00 88.50 110 VAL A C 1
ATOM 886 O O . VAL A 1 110 ? -0.391 -9.512 5.499 1.00 88.50 110 VAL A O 1
ATOM 889 N N . VAL A 1 111 ? 0.373 -8.457 7.333 1.00 90.12 111 VAL A N 1
ATOM 890 C CA . VAL A 1 111 ? -0.897 -8.419 8.057 1.00 90.12 111 VAL A CA 1
ATOM 891 C C . VAL A 1 111 ? -1.367 -6.977 8.144 1.00 90.12 111 VAL A C 1
ATOM 893 O O . VAL A 1 111 ? -0.694 -6.129 8.726 1.00 90.12 111 VAL A O 1
ATOM 896 N N . PHE A 1 112 ? -2.547 -6.715 7.590 1.00 91.00 112 PHE A N 1
ATOM 897 C CA . PHE A 1 112 ? -3.271 -5.465 7.779 1.00 91.00 112 PHE A CA 1
ATOM 898 C C . PHE A 1 112 ? -4.315 -5.681 8.872 1.00 91.00 112 PHE A C 1
ATOM 900 O O . PHE A 1 112 ? -5.293 -6.396 8.662 1.00 91.00 112 PHE A O 1
ATOM 907 N N . GLN A 1 113 ? -4.105 -5.077 10.038 1.00 91.12 113 GLN A N 1
ATOM 908 C CA . GLN A 1 113 ? -5.042 -5.144 11.155 1.00 91.12 113 GLN A CA 1
ATOM 909 C C . GLN A 1 113 ? -5.805 -3.826 11.265 1.00 91.12 113 GLN A C 1
ATOM 911 O O . GLN A 1 113 ? -5.207 -2.771 11.491 1.00 91.12 113 GLN A O 1
ATOM 916 N N . LEU A 1 114 ? -7.124 -3.889 11.106 1.00 89.31 114 LEU A N 1
ATOM 917 C CA . LEU A 1 114 ? -8.023 -2.750 11.256 1.00 89.31 114 LEU A CA 1
ATOM 918 C C . LEU A 1 114 ? -8.660 -2.800 12.645 1.00 89.31 114 LEU A C 1
ATOM 920 O O . LEU A 1 114 ? -9.170 -3.838 13.044 1.00 89.31 114 LEU A O 1
ATOM 924 N N . PHE A 1 115 ? -8.636 -1.682 13.361 1.00 87.94 115 PHE A N 1
ATOM 925 C CA . PHE A 1 115 ? -9.311 -1.521 14.647 1.00 87.94 115 PHE A CA 1
ATOM 926 C C . PHE A 1 115 ? -10.539 -0.642 14.423 1.00 87.94 115 PHE A C 1
ATOM 928 O O . PHE A 1 115 ? -10.393 0.533 14.062 1.00 87.94 115 PHE A O 1
ATOM 935 N N . CYS A 1 116 ? -11.735 -1.209 14.571 1.00 86.44 116 CYS A N 1
ATOM 936 C CA . CYS A 1 116 ? -12.986 -0.519 14.273 1.00 86.44 116 CYS A CA 1
ATOM 937 C C . CYS A 1 116 ? -13.611 0.113 15.525 1.00 86.44 116 CYS A C 1
ATOM 939 O O . CYS A 1 116 ? -13.514 -0.431 16.620 1.00 86.44 116 CYS A O 1
ATOM 941 N N . LYS A 1 117 ? -14.332 1.229 15.347 1.00 81.88 117 LYS A N 1
ATOM 942 C CA . LYS A 1 117 ? -14.938 2.030 16.436 1.00 81.88 117 LYS A CA 1
ATOM 943 C C . LYS A 1 117 ? -15.855 1.267 17.393 1.00 81.88 117 LYS A C 1
ATOM 945 O O . LYS A 1 117 ? -16.067 1.700 18.516 1.00 81.88 117 LYS A O 1
ATOM 950 N N . HIS A 1 118 ? -16.436 0.164 16.936 1.00 82.12 118 HIS A N 1
ATOM 951 C CA . HIS A 1 118 ? -17.424 -0.601 17.696 1.00 82.12 118 HIS A CA 1
ATOM 952 C C . HIS A 1 118 ? -16.900 -1.983 18.112 1.00 82.12 118 HIS A C 1
ATOM 954 O O . HIS A 1 118 ? -17.692 -2.891 18.326 1.00 82.12 118 HIS A O 1
ATOM 960 N N . GLY A 1 119 ? -15.575 -2.156 18.195 1.00 59.97 119 GLY A N 1
ATOM 961 C CA . GLY A 1 119 ? -14.965 -3.391 18.699 1.00 59.97 119 GLY A CA 1
ATOM 962 C C . GLY A 1 119 ? -15.119 -4.616 17.792 1.00 59.97 119 GLY A C 1
ATOM 963 O O . GLY A 1 119 ? -14.946 -5.731 18.274 1.00 59.97 119 GLY A O 1
ATOM 964 N N . MET A 1 120 ? -15.442 -4.416 16.508 1.00 56.38 120 MET A N 1
ATOM 965 C CA . MET A 1 120 ? -15.315 -5.460 15.481 1.00 56.38 120 MET A CA 1
ATOM 966 C C . MET A 1 120 ? -13.881 -5.576 14.978 1.00 56.38 120 MET A C 1
ATOM 968 O O . MET A 1 120 ? -13.260 -4.508 14.738 1.00 56.38 120 MET A O 1
#

Foldseek 3Di:
DLPLVLVVLVVLVVQVVADQKWFWQQDQQFTKIWHHHPVRPDIDIDTDGCVSDPGDDDDDDDPDDDDDDDDSRLQMDGSVVVNVVSVDVPCCVQFFPDWDWDADPVVSDIDTDTQTPVRD

Organism: Ornithorhynchus anatinus (NCBI:txid9258)

pLDDT: mean 81.96, std 16.52, range [39.28, 96.81]

Radius of gyration: 15.18 Å; chains: 1; bounding box: 46×29×38 Å

Sequence (120 aa):
MSPSRKLFGRAIHALARISDEFWLDPSEKGLALRSMNSSRSAYACVFFPPIFFQMYHSTTIPEGCEKYIPLHLKYKLGIKSVLPIFRSLNTLERNVEKCSIFISDNNCRVVFQLFCKHGM

InterPro domains:
  IPR007268 Rad9/Ddc1 [PF04139] (8-120)
  IPR007268 Rad9/Ddc1 [PTHR15237] (6-120)
  IPR046938 DNA clamp superfamily [SSF55979] (4-119)

Secondary structure (DSSP, 8-state):
--THHHHHHHHHHHHTTT-SEEEEEEETTEEEEEEE-TTS--EEEEEE-GGGSSS----PPPS---SS---S--EEEEHHHHGGGGS-HHHHHHHEEEEEEEEEGGGTEEEEEEEETT--